Protein AF-A0A6A6PCQ5-F1 (afdb_monomer_lite)

Structure (mmCIF, N/CA/C/O backbone):
data_AF-A0A6A6PCQ5-F1
#
_entry.id   AF-A0A6A6PCQ5-F1
#
loop_
_atom_site.group_PDB
_atom_site.id
_atom_site.type_symbol
_atom_site.label_atom_id
_atom_site.label_alt_id
_atom_site.label_comp_id
_atom_site.label_asym_id
_atom_site.label_entity_id
_atom_site.label_seq_id
_atom_site.pdbx_PDB_ins_code
_atom_site.Cartn_x
_atom_site.Cartn_y
_atom_site.Cartn_z
_atom_site.occupancy
_atom_site.B_iso_or_equiv
_atom_site.auth_seq_id
_atom_site.auth_comp_id
_atom_site.auth_asym_id
_atom_site.auth_atom_id
_atom_site.pdbx_PDB_model_num
ATOM 1 N N . MET A 1 1 ? 16.363 28.519 -23.487 1.00 45.19 1 MET A N 1
ATOM 2 C CA . MET A 1 1 ? 16.836 28.059 -22.164 1.00 45.19 1 MET A CA 1
ATOM 3 C C . MET A 1 1 ? 18.348 27.971 -22.265 1.00 45.19 1 MET A C 1
ATOM 5 O O . MET A 1 1 ? 18.822 27.269 -23.146 1.00 45.19 1 MET A O 1
ATOM 9 N N . ALA A 1 2 ? 19.076 28.805 -21.520 1.00 51.44 2 ALA A N 1
ATOM 10 C CA . ALA A 1 2 ? 20.534 28.894 -21.615 1.00 51.44 2 ALA A CA 1
ATOM 11 C C . ALA A 1 2 ? 21.190 27.600 -21.104 1.00 51.44 2 ALA A C 1
ATOM 13 O O . ALA A 1 2 ? 20.703 27.001 -20.146 1.00 51.44 2 ALA A O 1
ATOM 14 N N . ALA A 1 3 ? 22.244 27.166 -21.796 1.00 55.84 3 ALA A N 1
ATOM 15 C CA . ALA A 1 3 ? 22.903 25.880 -21.620 1.00 55.84 3 ALA A CA 1
ATOM 16 C C . ALA A 1 3 ? 23.548 25.738 -20.231 1.00 55.84 3 ALA A C 1
ATOM 18 O O . ALA A 1 3 ? 24.343 26.575 -19.805 1.00 55.84 3 ALA A O 1
ATOM 19 N N . HIS A 1 4 ? 23.190 24.656 -19.547 1.00 60.81 4 HIS A N 1
ATOM 20 C CA . HIS A 1 4 ? 23.852 24.157 -18.349 1.00 60.81 4 HIS A CA 1
ATOM 21 C C . HIS A 1 4 ? 25.107 23.380 -18.781 1.00 60.81 4 HIS A C 1
ATOM 23 O O . HIS A 1 4 ? 25.033 22.590 -19.716 1.00 60.81 4 HIS A O 1
ATOM 29 N N . ASN A 1 5 ? 26.246 23.596 -18.117 1.00 62.66 5 ASN A N 1
ATOM 30 C CA . ASN A 1 5 ? 27.501 22.882 -18.383 1.00 62.66 5 ASN A CA 1
ATOM 31 C C . ASN A 1 5 ? 27.318 21.352 -18.291 1.00 62.66 5 ASN A C 1
ATOM 33 O O . ASN A 1 5 ? 27.089 20.822 -17.201 1.00 62.66 5 ASN A O 1
ATOM 37 N N . ASP A 1 6 ? 27.474 20.645 -19.412 1.00 65.44 6 ASP A N 1
ATOM 38 C CA . ASP A 1 6 ? 27.487 19.176 -19.518 1.00 65.44 6 ASP A CA 1
ATOM 39 C C . ASP A 1 6 ? 28.822 18.590 -19.012 1.00 65.44 6 ASP A C 1
ATOM 41 O O . ASP A 1 6 ? 29.559 17.917 -19.726 1.00 65.44 6 ASP A O 1
ATOM 45 N N . ASN A 1 7 ? 29.151 18.837 -17.742 1.00 65.69 7 ASN A N 1
ATOM 46 C CA . ASN A 1 7 ? 30.319 18.232 -17.083 1.00 65.69 7 ASN A CA 1
ATOM 47 C C . ASN A 1 7 ? 29.979 16.877 -16.433 1.00 65.69 7 ASN A C 1
ATOM 49 O O . ASN A 1 7 ? 30.732 16.374 -15.599 1.00 65.69 7 ASN A O 1
ATOM 53 N N . ILE A 1 8 ? 28.815 16.307 -16.755 1.00 72.56 8 ILE A N 1
ATOM 54 C CA . ILE A 1 8 ? 28.335 15.049 -16.190 1.00 72.56 8 ILE A CA 1
ATOM 55 C C . ILE A 1 8 ? 28.716 13.928 -17.149 1.00 72.56 8 ILE A C 1
ATOM 57 O O . ILE A 1 8 ? 28.281 13.894 -18.298 1.00 72.56 8 ILE A O 1
ATOM 61 N N . ILE A 1 9 ? 29.529 12.992 -16.663 1.00 78.69 9 ILE A N 1
ATOM 62 C CA . ILE A 1 9 ? 29.820 11.767 -17.401 1.00 78.69 9 ILE A CA 1
ATOM 63 C C . ILE A 1 9 ? 28.555 10.908 -17.369 1.00 78.69 9 ILE A C 1
ATOM 65 O O . ILE A 1 9 ? 28.167 10.392 -16.321 1.00 78.69 9 ILE A O 1
ATOM 69 N N . HIS A 1 10 ? 27.909 10.785 -18.523 1.00 81.50 10 HIS A N 1
ATOM 70 C CA . HIS A 1 10 ? 26.783 9.886 -18.733 1.00 81.50 10 HIS A CA 1
ATOM 71 C C . HIS A 1 10 ? 27.289 8.444 -18.800 1.00 81.50 10 HIS A C 1
ATOM 73 O O . HIS A 1 10 ? 27.901 8.034 -19.790 1.00 81.50 10 HIS A O 1
ATOM 79 N N . ASP A 1 11 ? 27.089 7.694 -17.714 1.00 87.62 11 ASP A N 1
ATOM 80 C CA . ASP A 1 11 ? 27.352 6.260 -17.704 1.00 87.62 11 ASP A CA 1
ATOM 81 C C . ASP A 1 11 ? 26.176 5.509 -18.354 1.00 87.62 11 ASP A C 1
ATOM 83 O O . ASP A 1 11 ? 25.081 5.440 -17.779 1.00 87.62 11 ASP A O 1
ATOM 87 N N . PRO A 1 12 ? 26.388 4.843 -19.502 1.00 91.00 12 PRO A N 1
ATOM 88 C CA . PRO A 1 12 ? 25.305 4.193 -20.233 1.00 91.00 12 PRO A CA 1
ATOM 89 C C . PRO A 1 12 ? 24.598 3.093 -19.423 1.00 91.00 12 PRO A C 1
ATOM 91 O O . PRO A 1 12 ? 23.447 2.758 -19.720 1.00 91.00 12 PRO A O 1
ATOM 94 N N . GLY A 1 13 ? 25.251 2.512 -18.410 1.00 93.25 13 GLY A N 1
ATOM 95 C CA . GLY A 1 13 ? 24.633 1.575 -17.476 1.00 93.25 13 GLY A CA 1
ATOM 96 C C . GLY A 1 13 ? 23.635 2.267 -16.546 1.00 93.25 13 GLY A C 1
ATOM 97 O O . GLY A 1 13 ? 22.495 1.810 -16.412 1.00 93.25 13 GLY A O 1
ATOM 98 N N . PHE A 1 14 ? 24.024 3.397 -15.962 1.00 92.31 14 PHE A N 1
ATOM 99 C CA . PHE A 1 14 ? 23.169 4.224 -15.117 1.00 92.31 14 PHE A CA 1
ATOM 100 C C . PHE A 1 14 ? 21.972 4.789 -15.890 1.00 92.31 14 PHE A C 1
ATOM 102 O O . PHE A 1 14 ? 20.834 4.696 -15.416 1.00 92.31 14 PHE A O 1
ATOM 109 N N . GLU A 1 15 ? 22.181 5.287 -17.114 1.00 92.75 15 GLU A N 1
ATOM 110 C CA . GLU A 1 15 ? 21.079 5.730 -17.973 1.00 92.75 15 GLU A CA 1
ATOM 111 C C . GLU A 1 15 ? 20.089 4.593 -18.267 1.00 92.75 15 GLU A C 1
ATOM 113 O O . GLU A 1 15 ? 18.873 4.795 -18.187 1.00 92.75 15 GLU A O 1
ATOM 118 N N . ARG A 1 16 ? 20.572 3.377 -18.553 1.00 93.12 16 ARG A N 1
ATOM 119 C CA . ARG A 1 16 ? 19.701 2.210 -18.778 1.00 93.12 16 ARG A CA 1
ATOM 120 C C . ARG A 1 16 ? 18.928 1.824 -17.526 1.00 93.12 16 ARG A C 1
ATOM 122 O O . ARG A 1 16 ? 17.719 1.623 -17.618 1.00 93.12 16 ARG A O 1
ATOM 129 N N . TYR A 1 17 ? 19.579 1.7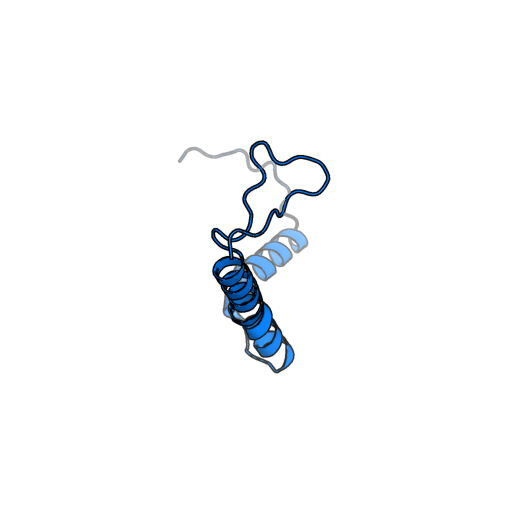60 -16.366 1.00 94.38 17 TYR A N 1
ATOM 130 C CA . TYR A 1 17 ? 18.910 1.463 -15.097 1.00 94.38 17 TYR A CA 1
ATOM 131 C C . TYR A 1 17 ? 17.792 2.470 -14.807 1.00 94.38 17 TYR A C 1
ATOM 133 O O . TYR A 1 17 ? 16.655 2.085 -14.517 1.00 94.38 17 TYR A O 1
ATOM 141 N N . LYS A 1 18 ? 18.091 3.763 -14.975 1.00 94.94 18 LYS A N 1
ATOM 142 C CA . LYS A 1 18 ? 17.112 4.844 -14.857 1.00 94.94 18 LYS A CA 1
ATOM 143 C C . LYS A 1 18 ? 15.925 4.596 -15.788 1.00 94.94 18 LYS A C 1
ATOM 145 O O . LYS A 1 18 ? 14.781 4.576 -15.335 1.00 94.94 18 LYS A O 1
ATOM 150 N N . GLN A 1 19 ? 16.184 4.338 -17.069 1.00 95.25 19 GLN A N 1
ATOM 151 C CA . GLN A 1 19 ? 15.134 4.056 -18.049 1.00 95.25 19 GLN A CA 1
ATOM 152 C C . GLN A 1 19 ? 14.312 2.807 -17.693 1.00 95.25 19 GLN A C 1
ATOM 154 O O . GLN A 1 19 ? 13.091 2.830 -17.845 1.00 95.25 19 GLN A O 1
ATOM 159 N N . MET A 1 20 ? 14.928 1.738 -17.181 1.00 96.06 20 MET A N 1
ATOM 160 C CA . MET A 1 20 ? 14.211 0.540 -16.723 1.00 96.06 20 MET A CA 1
ATOM 161 C C . MET A 1 20 ? 13.283 0.852 -15.545 1.00 96.06 20 MET A C 1
ATOM 163 O O . MET A 1 20 ? 12.133 0.410 -15.540 1.00 96.06 20 MET A O 1
ATOM 167 N N . TYR A 1 21 ? 13.746 1.640 -14.571 1.00 95.25 21 TYR A N 1
ATOM 168 C CA . TYR A 1 21 ? 12.948 2.006 -13.403 1.00 95.25 21 TYR A CA 1
ATOM 169 C C . TYR A 1 21 ? 11.756 2.895 -13.781 1.00 95.25 21 TYR A C 1
ATOM 171 O O . TYR A 1 21 ? 10.619 2.592 -13.413 1.00 95.25 21 TYR A O 1
ATOM 179 N N . PHE A 1 22 ? 11.992 3.946 -14.576 1.00 95.88 22 PHE A N 1
ATOM 180 C CA . PHE A 1 22 ? 10.935 4.855 -15.027 1.00 95.88 22 PHE A CA 1
ATOM 181 C C . PHE A 1 22 ? 9.910 4.154 -15.921 1.00 95.88 22 PHE A C 1
ATOM 183 O O . PHE A 1 22 ? 8.710 4.348 -15.741 1.00 95.88 22 PHE A O 1
ATOM 190 N N . ASN A 1 23 ? 10.348 3.293 -16.845 1.00 97.06 23 ASN A N 1
ATOM 191 C CA . ASN A 1 23 ? 9.448 2.595 -17.767 1.00 97.06 23 ASN A CA 1
ATOM 192 C C . ASN A 1 23 ? 8.833 1.309 -17.186 1.00 97.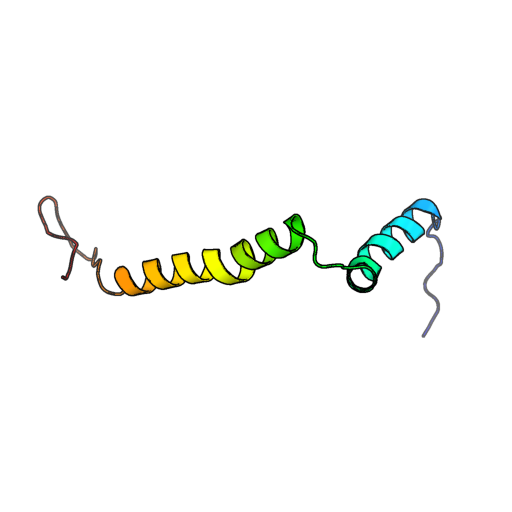06 23 ASN A C 1
ATOM 194 O O . ASN A 1 23 ? 8.087 0.630 -17.888 1.00 97.06 23 ASN A O 1
ATOM 198 N N . ARG A 1 24 ? 9.078 0.970 -15.911 1.00 95.12 24 ARG A N 1
ATOM 199 C CA . ARG A 1 24 ? 8.576 -0.268 -15.283 1.00 95.12 24 ARG A CA 1
ATOM 200 C C . ARG A 1 24 ? 7.056 -0.435 -15.380 1.00 95.12 24 ARG A C 1
ATOM 202 O O . ARG A 1 24 ? 6.579 -1.552 -15.550 1.00 95.12 24 ARG A O 1
ATOM 209 N N . HIS A 1 25 ? 6.305 0.664 -15.310 1.00 93.62 25 HIS A N 1
ATOM 210 C CA . HIS A 1 25 ? 4.844 0.656 -15.430 1.00 93.62 25 HIS A CA 1
ATOM 211 C C . HIS A 1 25 ? 4.358 0.222 -16.823 1.00 93.62 25 HIS A C 1
ATOM 213 O O . HIS A 1 25 ? 3.311 -0.409 -16.923 1.00 93.62 25 HIS A O 1
ATOM 219 N N . LYS A 1 26 ? 5.127 0.491 -17.889 1.00 96.50 26 LYS A N 1
ATOM 220 C CA . LYS A 1 26 ? 4.772 0.103 -19.267 1.00 96.50 26 LYS A CA 1
ATOM 221 C C . LYS A 1 26 ? 4.822 -1.408 -19.477 1.00 96.50 26 LYS A C 1
ATOM 223 O O . LYS A 1 26 ? 4.064 -1.946 -20.273 1.00 96.50 26 LYS A O 1
ATOM 228 N N . TYR A 1 27 ? 5.709 -2.089 -18.755 1.00 95.44 27 TYR A N 1
ATOM 229 C CA . TYR A 1 27 ? 5.927 -3.534 -18.870 1.00 95.44 27 TYR A CA 1
ATOM 230 C C . TYR A 1 27 ? 5.274 -4.330 -17.733 1.00 95.44 27 TYR A C 1
ATOM 232 O O . TYR A 1 27 ? 5.526 -5.528 -17.582 1.00 95.44 27 TYR A O 1
ATOM 240 N N . PHE A 1 28 ? 4.454 -3.678 -16.908 1.00 95.94 28 PHE A N 1
ATOM 241 C CA . PHE A 1 28 ? 3.776 -4.331 -15.798 1.00 95.94 28 PHE A CA 1
ATOM 242 C C . PHE A 1 28 ? 2.761 -5.368 -16.295 1.00 95.94 28 PHE A C 1
ATOM 244 O O . PHE A 1 28 ? 2.051 -5.159 -17.277 1.00 95.94 28 PHE A O 1
ATOM 251 N N . ARG A 1 29 ? 2.674 -6.497 -15.583 1.00 95.56 29 ARG A N 1
ATOM 252 C CA . ARG A 1 29 ? 1.702 -7.564 -15.840 1.00 95.56 29 ARG A CA 1
ATOM 253 C C . ARG A 1 29 ? 1.157 -8.093 -14.520 1.00 95.56 29 ARG A C 1
ATOM 255 O O . ARG A 1 29 ? 1.913 -8.313 -13.567 1.00 95.56 29 ARG A O 1
ATOM 262 N N . PHE A 1 30 ? -0.141 -8.375 -14.491 1.00 96.19 30 PHE A N 1
ATOM 263 C CA . PHE A 1 30 ? -0.739 -9.123 -13.394 1.00 96.19 30 PHE A CA 1
ATOM 264 C C . PHE A 1 30 ? -0.353 -10.596 -13.503 1.00 96.19 30 PHE A C 1
ATOM 266 O O . PHE A 1 30 ? -0.692 -11.285 -14.462 1.00 96.19 30 PHE A O 1
ATOM 273 N N . ASN A 1 31 ? 0.380 -11.070 -12.505 1.00 96.00 31 ASN A N 1
ATOM 274 C CA . ASN A 1 31 ? 0.649 -12.478 -12.271 1.00 96.00 31 ASN A CA 1
ATOM 275 C C . ASN A 1 31 ? 0.163 -12.834 -10.860 1.00 96.00 31 ASN A C 1
ATOM 277 O O . ASN A 1 31 ? -0.202 -11.950 -10.082 1.00 96.00 31 ASN A O 1
ATOM 281 N N . ARG A 1 32 ? 0.168 -14.122 -10.503 1.00 97.50 32 ARG A N 1
ATOM 282 C CA . ARG A 1 32 ? -0.340 -14.577 -9.197 1.00 97.50 32 ARG A CA 1
ATOM 283 C C . ARG A 1 32 ? 0.298 -13.835 -8.016 1.00 97.50 32 ARG A C 1
ATOM 285 O O . ARG A 1 32 ? -0.388 -13.532 -7.048 1.00 97.50 32 ARG A O 1
ATOM 292 N N . ARG A 1 33 ? 1.592 -13.509 -8.104 1.00 96.81 33 ARG A N 1
ATOM 293 C CA . ARG A 1 33 ? 2.316 -12.791 -7.049 1.00 96.81 33 ARG A CA 1
ATOM 294 C C . ARG A 1 33 ? 1.936 -11.312 -7.000 1.00 96.81 33 ARG A C 1
ATOM 296 O O . ARG A 1 33 ? 1.617 -10.815 -5.927 1.00 96.81 33 ARG A O 1
ATOM 303 N N . THR A 1 34 ? 1.990 -10.602 -8.127 1.00 96.69 34 THR A N 1
ATOM 304 C CA . THR A 1 34 ? 1.719 -9.158 -8.164 1.00 96.69 34 THR A CA 1
ATOM 305 C C . THR A 1 34 ? 0.260 -8.859 -7.858 1.00 96.69 34 THR A C 1
ATOM 307 O O . THR A 1 34 ? 0.003 -7.951 -7.080 1.00 96.69 34 THR A O 1
ATOM 310 N N . ALA A 1 35 ? -0.679 -9.669 -8.356 1.00 97.12 35 ALA A N 1
ATOM 311 C CA . ALA A 1 35 ? -2.097 -9.536 -8.031 1.00 97.12 35 ALA A CA 1
ATOM 312 C C . ALA A 1 35 ? -2.361 -9.709 -6.526 1.00 97.12 35 ALA A C 1
ATOM 314 O O . ALA A 1 35 ? -3.069 -8.900 -5.929 1.00 97.12 35 ALA A O 1
ATOM 315 N N . TRP A 1 36 ? -1.742 -10.714 -5.896 1.00 97.94 36 TRP A N 1
ATOM 316 C CA . TRP A 1 36 ? -1.876 -10.941 -4.455 1.00 97.94 36 TRP A CA 1
ATOM 317 C C . TRP A 1 36 ? -1.304 -9.787 -3.625 1.00 97.94 36 TRP A C 1
ATOM 319 O O . TRP A 1 36 ? -1.944 -9.316 -2.688 1.00 97.94 36 TRP A O 1
ATOM 329 N N . LEU A 1 37 ? -0.127 -9.279 -4.005 1.00 97.81 37 LEU A N 1
ATOM 330 C CA . LEU A 1 37 ? 0.473 -8.119 -3.345 1.00 97.81 37 LEU A CA 1
ATOM 331 C C . LEU A 1 37 ? -0.400 -6.870 -3.500 1.00 97.81 37 LEU A C 1
ATOM 333 O O . LEU A 1 37 ? -0.641 -6.177 -2.516 1.00 97.81 37 LEU A O 1
ATOM 337 N N . THR A 1 38 ? -0.915 -6.598 -4.701 1.00 97.25 38 THR A N 1
ATOM 338 C CA . THR A 1 38 ? -1.829 -5.472 -4.927 1.00 97.25 38 THR A CA 1
ATOM 339 C C . THR A 1 38 ? -3.071 -5.589 -4.047 1.00 97.25 38 THR A C 1
ATOM 341 O O . THR A 1 38 ? -3.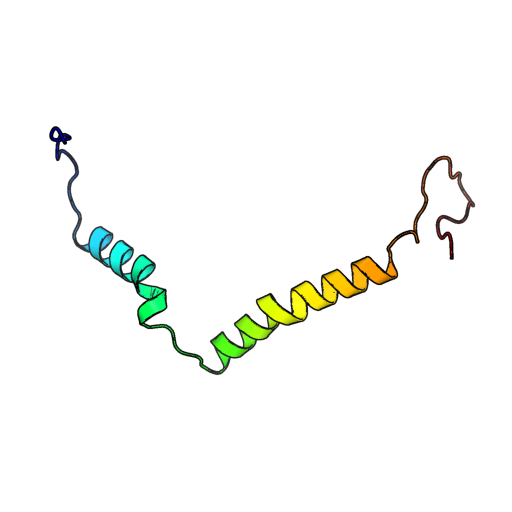424 -4.620 -3.385 1.00 97.25 38 THR A O 1
ATOM 344 N N . PHE A 1 39 ? -3.691 -6.768 -3.968 1.00 97.69 39 PHE A N 1
ATOM 345 C CA . PHE A 1 39 ? -4.850 -6.991 -3.102 1.00 97.69 39 PHE A CA 1
ATOM 346 C C . PHE A 1 39 ? -4.545 -6.708 -1.624 1.00 97.69 39 PHE A C 1
ATOM 348 O O . PHE A 1 39 ? -5.315 -6.011 -0.965 1.00 97.69 39 PHE A O 1
ATOM 355 N N . ILE A 1 40 ? -3.414 -7.200 -1.108 1.00 98.25 40 ILE A N 1
ATOM 356 C CA . ILE A 1 40 ? -3.036 -6.978 0.293 1.00 98.25 40 ILE A CA 1
ATOM 357 C C . ILE A 1 40 ? -2.840 -5.488 0.572 1.00 98.25 40 ILE A C 1
ATOM 359 O O . ILE A 1 40 ? -3.454 -4.950 1.489 1.00 98.25 40 ILE A O 1
ATOM 363 N N . TYR A 1 41 ? -1.986 -4.819 -0.203 1.00 97.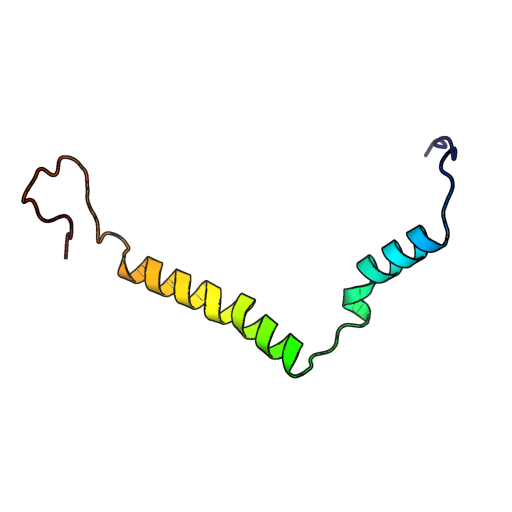75 41 TYR A N 1
ATOM 364 C CA . TYR A 1 41 ? -1.569 -3.454 0.121 1.00 97.75 41 TYR A CA 1
ATOM 365 C C . TYR A 1 41 ? -2.618 -2.398 -0.221 1.00 97.75 41 TYR A C 1
ATOM 367 O O . TYR A 1 41 ? -2.687 -1.381 0.460 1.00 97.75 41 TYR A O 1
ATOM 375 N N . VAL A 1 42 ? -3.430 -2.624 -1.254 1.00 97.69 42 VAL A N 1
ATOM 376 C CA . VAL A 1 42 ? -4.465 -1.666 -1.672 1.00 97.69 42 VAL A CA 1
ATOM 377 C C . VAL A 1 42 ? -5.807 -1.961 -1.001 1.00 97.69 42 VAL A C 1
ATOM 379 O O . VAL A 1 42 ? -6.560 -1.034 -0.729 1.00 97.69 42 VAL A O 1
ATOM 382 N N . GLY A 1 43 ? -6.114 -3.229 -0.718 1.00 97.94 43 GLY A N 1
ATOM 383 C CA . GLY A 1 43 ? -7.390 -3.644 -0.134 1.00 97.94 43 GLY A CA 1
ATOM 384 C C . GLY A 1 43 ? -7.273 -4.029 1.335 1.00 97.94 43 GLY A C 1
ATOM 385 O O . GLY A 1 43 ? -7.797 -3.337 2.205 1.00 97.94 43 GLY A O 1
ATOM 386 N N . ALA A 1 44 ? -6.589 -5.139 1.619 1.00 98.19 44 ALA A N 1
ATOM 387 C CA . ALA A 1 44 ? -6.631 -5.768 2.940 1.00 98.19 44 ALA A CA 1
ATOM 388 C C . ALA A 1 44 ? -6.059 -4.881 4.058 1.00 98.19 44 ALA A C 1
ATOM 390 O O . ALA A 1 44 ? -6.664 -4.779 5.122 1.00 98.19 44 ALA A O 1
ATOM 391 N N . VAL A 1 45 ? -4.918 -4.224 3.823 1.00 98.12 45 VAL A N 1
ATOM 392 C CA . VAL A 1 45 ? -4.259 -3.378 4.828 1.00 98.12 45 VAL A CA 1
ATOM 393 C C . VAL A 1 45 ? -5.087 -2.124 5.139 1.00 98.12 45 VAL A C 1
ATOM 395 O O . VAL A 1 45 ? -5.408 -1.934 6.314 1.00 98.12 45 VAL A O 1
ATOM 398 N N . PRO A 1 46 ? -5.509 -1.300 4.155 1.00 97.94 46 PRO A N 1
ATOM 399 C CA . PRO A 1 46 ? -6.380 -0.160 4.439 1.00 97.94 46 PRO A CA 1
ATOM 400 C C . PRO A 1 46 ? -7.702 -0.569 5.089 1.00 97.94 46 PRO A C 1
ATOM 402 O O . PRO A 1 46 ? -8.160 0.106 6.004 1.00 97.94 46 PRO A O 1
ATOM 405 N N . PHE A 1 47 ? -8.289 -1.693 4.670 1.00 98.25 47 PHE A N 1
ATOM 406 C CA . PHE A 1 47 ? -9.525 -2.203 5.259 1.00 98.25 47 PHE A CA 1
ATOM 407 C C . PHE A 1 47 ? -9.353 -2.597 6.729 1.00 98.25 47 PHE A C 1
ATOM 409 O O . PHE A 1 47 ? -10.150 -2.187 7.568 1.00 98.25 47 PHE A O 1
ATOM 416 N N . ALA A 1 48 ? -8.298 -3.346 7.062 1.00 98.19 48 ALA A N 1
ATOM 417 C CA . ALA A 1 48 ? -8.018 -3.743 8.439 1.00 98.19 48 ALA A CA 1
ATOM 418 C C . ALA A 1 48 ? -7.772 -2.526 9.345 1.00 98.19 48 ALA A C 1
ATOM 420 O O . ALA A 1 48 ? -8.321 -2.461 10.444 1.00 98.19 48 ALA A O 1
ATOM 421 N N . ILE A 1 49 ? -6.994 -1.546 8.867 1.00 97.94 49 ILE A N 1
ATOM 422 C CA . ILE A 1 49 ? -6.751 -0.293 9.596 1.00 97.94 49 ILE A CA 1
ATOM 423 C C . ILE A 1 49 ? -8.055 0.492 9.762 1.00 97.94 49 ILE A C 1
ATOM 425 O O . ILE A 1 49 ? -8.344 0.957 10.860 1.00 97.94 49 ILE A O 1
ATOM 429 N N . GLY A 1 50 ? -8.860 0.608 8.703 1.00 97.44 50 GLY A N 1
ATOM 430 C CA . GLY A 1 50 ? -10.148 1.294 8.743 1.00 97.44 50 GLY A CA 1
ATOM 431 C C . GLY A 1 50 ? -11.096 0.670 9.764 1.00 97.44 50 GLY A C 1
ATOM 432 O O . GLY A 1 50 ? -11.622 1.378 10.615 1.00 97.44 50 GLY A O 1
ATOM 433 N N . LEU A 1 51 ? -11.257 -0.656 9.742 1.00 97.31 51 LEU A N 1
ATOM 434 C CA . LEU A 1 51 ? -12.076 -1.371 10.724 1.00 97.31 51 LEU A CA 1
ATOM 435 C C . LEU A 1 51 ? -11.581 -1.163 12.157 1.00 97.31 51 LEU A C 1
ATOM 437 O O . LEU A 1 51 ? -12.385 -0.862 13.035 1.00 97.31 51 LEU A O 1
ATOM 441 N N . ALA A 1 52 ? -10.274 -1.299 12.396 1.00 96.38 52 ALA A N 1
ATOM 442 C CA . ALA A 1 52 ? -9.702 -1.073 13.719 1.00 96.38 52 ALA A CA 1
ATOM 443 C C . ALA A 1 52 ? -9.940 0.368 14.195 1.00 96.38 52 ALA A C 1
ATOM 445 O O . ALA A 1 52 ? -10.326 0.575 15.344 1.00 96.38 52 ALA A O 1
ATOM 446 N N . GLY A 1 53 ? -9.776 1.350 13.304 1.00 96.00 53 GLY A N 1
ATOM 447 C CA . GLY A 1 53 ? -10.107 2.749 13.561 1.00 96.00 53 GLY A CA 1
ATOM 448 C C . GLY A 1 53 ? -11.566 2.912 13.978 1.00 96.00 53 GLY A C 1
ATOM 449 O O . GLY A 1 53 ? -11.827 3.362 15.084 1.00 96.00 53 GLY A O 1
ATOM 450 N N . TYR A 1 54 ? -12.512 2.449 13.158 1.00 95.38 54 TYR A N 1
ATOM 451 C CA . TYR A 1 54 ? -13.945 2.560 13.459 1.00 95.38 54 TYR A CA 1
ATOM 452 C C . TYR A 1 54 ? -14.364 1.864 14.758 1.00 95.38 54 TYR A C 1
ATOM 454 O O . TYR A 1 54 ? -15.241 2.358 15.455 1.00 95.38 54 TYR A O 1
ATOM 462 N N . MET A 1 55 ? -13.753 0.729 15.103 1.00 93.00 55 MET A N 1
ATOM 463 C CA . MET A 1 55 ? -14.063 0.007 16.346 1.00 93.00 55 MET A CA 1
ATOM 464 C C . MET A 1 55 ? -13.453 0.645 17.599 1.00 93.00 55 MET A C 1
ATOM 466 O O . MET A 1 55 ? -13.863 0.320 18.713 1.00 93.00 55 MET A O 1
ATOM 470 N N . THR A 1 56 ? -12.424 1.476 17.439 1.00 92.62 56 THR A N 1
ATOM 471 C CA . THR A 1 56 ? -11.733 2.138 18.555 1.00 92.62 56 THR A CA 1
ATOM 472 C C . THR A 1 56 ? -12.064 3.619 18.661 1.00 92.62 56 THR A C 1
ATOM 474 O O . THR A 1 56 ? -11.703 4.246 19.659 1.00 92.62 56 THR A O 1
ATOM 477 N N . ASP A 1 57 ? -12.766 4.170 17.673 1.00 91.38 57 ASP A N 1
ATOM 478 C CA . ASP A 1 57 ? -13.133 5.575 17.642 1.00 91.38 57 ASP A CA 1
ATOM 479 C C . ASP A 1 57 ? -14.044 5.927 18.823 1.00 91.38 57 ASP A C 1
ATOM 481 O O . ASP A 1 57 ? -15.013 5.227 19.131 1.00 91.38 57 ASP A O 1
ATOM 485 N N . GLY A 1 58 ? -13.669 6.977 19.554 1.00 89.31 58 GLY A N 1
ATOM 486 C CA . GLY A 1 58 ? -14.336 7.399 20.789 1.00 89.31 58 GLY A CA 1
ATOM 487 C C . GLY A 1 58 ? -14.330 6.377 21.934 1.00 89.31 58 GLY A C 1
ATOM 488 O O . GLY A 1 58 ? -14.959 6.632 22.956 1.00 89.31 58 GLY A O 1
ATOM 489 N N . LYS A 1 59 ? -13.651 5.229 21.795 1.00 91.31 59 LYS A N 1
ATOM 490 C CA . LYS A 1 59 ? -13.660 4.180 22.823 1.00 91.31 59 LYS A CA 1
ATOM 491 C C . LYS A 1 59 ? -12.809 4.541 24.034 1.00 91.31 59 LYS A C 1
ATOM 493 O O . LYS A 1 59 ? -13.143 4.137 25.138 1.00 91.31 59 LYS A O 1
ATOM 498 N N . TRP A 1 60 ? -11.696 5.239 23.825 1.00 90.25 60 TRP A N 1
ATOM 499 C CA . TRP A 1 60 ? -10.681 5.448 24.854 1.00 90.25 60 TRP A CA 1
ATOM 500 C C . TRP A 1 60 ? -10.606 6.914 25.280 1.00 90.25 60 TRP A C 1
ATOM 502 O O . TRP A 1 60 ? -10.148 7.750 24.501 1.00 90.25 60 TRP A O 1
ATOM 512 N N . GLU A 1 61 ? -10.956 7.213 26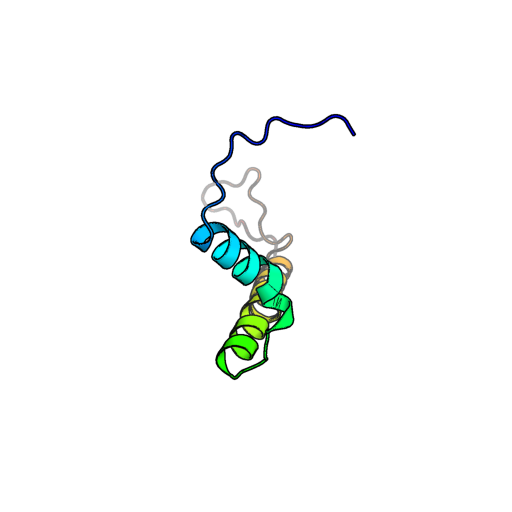.532 1.00 90.56 61 GLU A N 1
ATOM 513 C CA . GLU A 1 61 ? -10.728 8.524 27.150 1.00 90.56 61 GLU A CA 1
ATOM 514 C C . GLU A 1 61 ? -9.735 8.396 28.311 1.00 90.56 61 GLU A C 1
ATOM 516 O O . GLU A 1 61 ? -9.981 7.725 29.312 1.00 90.56 61 GLU A O 1
ATOM 521 N N . MET A 1 62 ? -8.580 9.052 28.195 1.00 89.44 62 MET A N 1
ATOM 522 C CA . MET A 1 62 ? -7.499 8.955 29.188 1.00 89.44 62 MET A CA 1
ATOM 523 C C . MET A 1 62 ? -7.375 10.205 30.065 1.00 89.44 62 MET A C 1
ATOM 525 O O . MET A 1 62 ? -6.581 10.229 31.010 1.00 89.44 62 MET A O 1
ATOM 529 N N . ARG A 1 63 ? -8.136 11.265 29.783 1.00 89.50 63 ARG A N 1
ATOM 530 C CA . ARG A 1 63 ? -7.999 12.545 30.474 1.00 89.50 63 ARG A CA 1
ATOM 531 C C . ARG A 1 63 ? -8.449 12.431 31.929 1.00 89.50 63 ARG A C 1
ATOM 533 O O . ARG A 1 63 ? -9.616 12.212 32.231 1.00 89.50 63 ARG A O 1
ATOM 540 N N . GLY A 1 64 ? -7.500 12.623 32.844 1.00 90.00 64 GLY A N 1
ATOM 541 C CA . GLY A 1 64 ? -7.750 12.677 34.288 1.00 90.00 64 GLY A CA 1
ATOM 542 C C . GLY A 1 64 ? -8.014 11.330 34.973 1.00 90.00 64 GLY A C 1
ATOM 543 O O . GLY A 1 64 ? -8.308 11.337 36.169 1.00 90.00 64 GLY A O 1
ATOM 544 N N . LYS A 1 65 ? -7.893 10.196 34.263 1.00 90.06 65 LYS A N 1
ATOM 545 C CA . LYS A 1 65 ? -8.108 8.851 34.828 1.00 90.06 65 LYS A CA 1
ATOM 546 C C . LYS A 1 65 ? -7.006 8.494 35.842 1.00 90.06 65 LYS A C 1
ATOM 548 O O . LYS A 1 65 ? -5.833 8.821 35.646 1.00 90.06 65 LYS A O 1
ATOM 553 N N . ARG A 1 66 ? -7.376 7.821 36.935 1.00 89.94 66 ARG A N 1
ATOM 554 C CA . ARG A 1 66 ? -6.494 7.375 38.028 1.00 89.94 66 ARG A CA 1
ATOM 555 C C . ARG A 1 66 ? -6.411 5.848 38.085 1.00 89.94 66 ARG A C 1
ATOM 557 O O . ARG A 1 66 ? -7.066 5.125 37.339 1.00 89.94 66 ARG A O 1
ATOM 564 N N . ARG A 1 67 ? -5.567 5.331 38.982 1.00 90.06 67 ARG A N 1
ATOM 565 C CA . ARG A 1 67 ? -5.400 3.885 39.182 1.00 90.06 67 ARG A CA 1
ATOM 566 C C . ARG A 1 67 ? -6.726 3.253 39.621 1.00 90.06 67 ARG A C 1
ATOM 568 O O . ARG A 1 67 ? -7.219 3.574 40.695 1.00 90.06 67 ARG A O 1
ATOM 575 N N . GLY A 1 68 ? -7.231 2.319 38.817 1.00 87.00 68 GLY A N 1
ATOM 576 C CA . GLY A 1 68 ? -8.503 1.628 39.050 1.00 87.00 68 GLY A CA 1
ATOM 577 C C . GLY A 1 68 ? -9.675 2.162 38.220 1.00 87.00 68 GLY A C 1
ATOM 578 O O . GLY A 1 68 ? -10.708 1.502 38.184 1.00 87.00 68 GLY A O 1
ATOM 579 N N . ASP A 1 69 ? -9.512 3.290 37.520 1.00 88.00 69 ASP A N 1
ATOM 580 C CA . ASP A 1 69 ? -10.572 3.865 36.687 1.00 88.00 69 ASP A CA 1
ATOM 581 C C . ASP A 1 69 ? -10.674 3.163 35.324 1.00 88.00 69 ASP A C 1
ATOM 583 O O . ASP A 1 69 ? -9.673 2.765 34.721 1.00 88.00 69 ASP A O 1
ATOM 587 N N . ILE A 1 70 ? -11.903 3.043 34.816 1.00 89.56 70 ILE A N 1
ATOM 588 C CA . ILE A 1 70 ? -12.193 2.453 33.504 1.00 89.56 70 ILE A CA 1
ATOM 589 C C . ILE A 1 70 ? -11.899 3.487 32.405 1.00 89.56 70 ILE A C 1
ATOM 591 O O . ILE A 1 70 ? -12.378 4.622 32.457 1.00 89.56 70 ILE A O 1
ATOM 595 N N . ILE A 1 71 ? -11.098 3.076 31.418 1.00 88.75 71 ILE A N 1
ATOM 596 C CA . ILE A 1 71 ? -10.631 3.900 30.283 1.00 88.75 71 ILE A CA 1
ATOM 597 C C . ILE A 1 71 ? -11.540 3.735 29.047 1.00 88.75 71 ILE A C 1
ATOM 599 O O . ILE A 1 71 ? -11.445 4.521 28.115 1.00 88.75 71 ILE A O 1
ATOM 603 N N . SER A 1 72 ? -12.382 2.696 29.023 1.00 89.81 72 SER A N 1
ATOM 604 C CA . SER A 1 72 ? -13.346 2.454 27.942 1.00 89.81 72 SER A CA 1
ATOM 605 C C . SER A 1 72 ? -14.637 3.219 28.212 1.00 89.81 72 SER A C 1
ATOM 607 O O . SER A 1 72 ? -15.202 3.079 29.298 1.00 89.81 72 SER A O 1
ATOM 609 N N . GLU A 1 73 ? -15.126 3.960 27.226 1.00 84.38 73 GLU A N 1
ATOM 610 C CA . GLU A 1 73 ? -16.376 4.721 27.334 1.00 84.38 73 GLU A CA 1
ATOM 611 C C . GLU A 1 73 ? -17.611 3.860 27.032 1.00 84.38 73 GLU A C 1
ATOM 613 O O . GLU A 1 73 ? -18.704 4.160 27.513 1.00 84.38 73 GLU A O 1
ATOM 618 N N . TYR A 1 74 ? -17.425 2.771 26.279 1.00 83.31 74 TYR A N 1
ATOM 619 C CA . TYR A 1 74 ? -18.428 1.751 25.966 1.00 83.31 74 TYR A CA 1
ATOM 620 C C . TYR A 1 74 ? -17.796 0.363 25.789 1.00 83.31 74 TYR A C 1
ATOM 622 O O . TYR A 1 74 ? -16.543 0.268 25.695 1.00 83.31 74 TYR A O 1
#

pLDDT: mean 89.9, std 11.55, range [45.19, 98.25]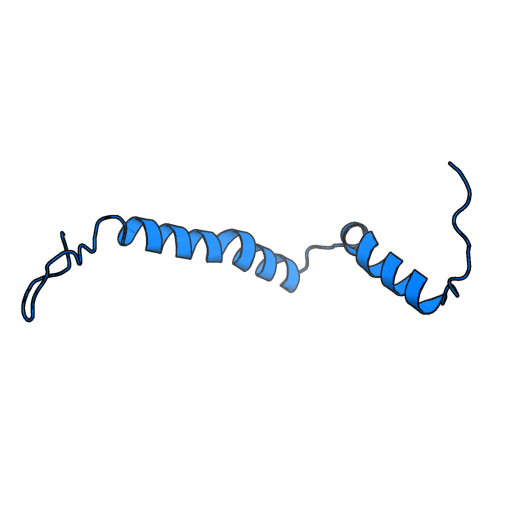

Organism: NCBI:txid578093

Secondary structure (DSSP, 8-state):
-PPP-------HHHHHHHHHHHGGGTT----HHHHHHHIIIIIIHHHHHHHHHHHHTTTB--TT--TT---B--

Foldseek 3Di:
DDDDDPPDDDDVVVVVVVVCVVCVVVVDDDDPVVVVVCCCPVPVVVVVVVVVCVVCPVQADDPPDDPPDDGGPD

Radius of gyration: 25.82 Å; chains: 1; bounding box: 49×44×61 Å

Sequence (74 aa):
MAAHNDNIIHDPGFERYKQMYFNRHKYFRFNRRTAWLTFIYVGAVPFAIGLAGYMTDGKWEMRGKRRGDIISEY